Protein AF-A0A6L9ZQC6-F1 (afdb_monomer_lite)

Foldseek 3Di:
DDAAEAEPPPDDDDPVNVVVVADFPHKYFYHHVNHTDDIDHDPDGPPPPPPPPPPPPPPPPPPPPPPDPPDDD

pLDDT: mean 73.43, std 15.34, range [47.5, 95.38]

Structure (mmCIF, N/CA/C/O backbone):
data_AF-A0A6L9ZQC6-F1
#
_entry.id   AF-A0A6L9ZQC6-F1
#
loop_
_atom_site.group_PDB
_atom_site.id
_atom_site.type_symbol
_atom_site.label_atom_id
_atom_site.label_alt_id
_atom_site.label_comp_id
_atom_site.label_asym_id
_atom_site.label_entity_id
_atom_site.label_seq_id
_atom_site.pdbx_PDB_ins_code
_atom_site.Cartn_x
_atom_site.Cartn_y
_atom_site.Cartn_z
_atom_site.occupancy
_atom_site.B_iso_or_equiv
_atom_site.auth_seq_id
_atom_site.auth_comp_id
_atom_site.auth_asym_id
_atom_site.auth_atom_id
_atom_site.pdbx_PDB_model_num
ATOM 1 N N . MET A 1 1 ? 9.449 4.420 14.717 1.00 54.00 1 MET A N 1
ATOM 2 C CA . MET A 1 1 ? 8.434 4.029 13.719 1.00 54.00 1 MET A CA 1
ATOM 3 C C . MET A 1 1 ? 9.178 3.524 12.493 1.00 54.00 1 MET A C 1
ATOM 5 O O . MET A 1 1 ? 9.927 4.298 11.914 1.00 54.00 1 MET A O 1
ATOM 9 N N . SER A 1 2 ? 9.103 2.230 12.181 1.00 61.09 2 SER A N 1
ATOM 10 C CA . SER A 1 2 ? 9.702 1.675 10.959 1.00 61.09 2 SER A CA 1
ATOM 11 C C . SER A 1 2 ? 8.644 1.734 9.862 1.00 61.09 2 SER A C 1
ATOM 13 O O . SER A 1 2 ? 7.547 1.219 10.063 1.00 61.09 2 SER A O 1
ATOM 15 N N . ASN A 1 3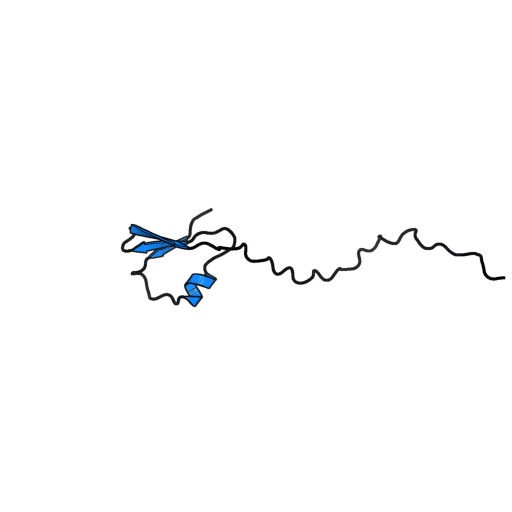 ? 8.946 2.402 8.749 1.00 73.31 3 ASN A N 1
ATOM 16 C CA . ASN A 1 3 ? 8.055 2.412 7.592 1.00 73.31 3 ASN A CA 1
ATOM 17 C C . ASN A 1 3 ? 8.118 1.045 6.918 1.00 73.31 3 ASN A C 1
ATOM 19 O O . ASN A 1 3 ? 9.204 0.499 6.705 1.00 73.31 3 ASN A O 1
ATOM 23 N N . LYS A 1 4 ? 6.953 0.497 6.586 1.00 84.50 4 LYS A N 1
ATOM 24 C CA . LYS A 1 4 ? 6.861 -0.778 5.884 1.00 84.50 4 LYS A CA 1
ATOM 25 C C . LYS A 1 4 ? 7.170 -0.551 4.406 1.00 84.50 4 LYS A C 1
ATOM 27 O O . LYS A 1 4 ? 6.670 0.400 3.811 1.00 84.50 4 LYS A O 1
ATOM 32 N N . THR A 1 5 ? 7.969 -1.429 3.812 1.00 88.00 5 THR A N 1
ATOM 33 C CA . THR A 1 5 ? 8.306 -1.374 2.384 1.00 88.00 5 THR A CA 1
ATOM 34 C C . THR A 1 5 ? 7.748 -2.603 1.684 1.00 88.00 5 THR A C 1
ATOM 36 O O . THR A 1 5 ? 7.849 -3.711 2.212 1.00 88.00 5 THR A O 1
ATOM 39 N N . PHE A 1 6 ? 7.159 -2.407 0.509 1.00 89.75 6 PHE A N 1
ATOM 40 C CA . PHE A 1 6 ? 6.654 -3.463 -0.358 1.00 89.75 6 PHE A CA 1
ATOM 41 C C . PHE A 1 6 ? 7.267 -3.317 -1.753 1.00 89.75 6 PHE A C 1
ATOM 43 O O . PHE A 1 6 ? 7.100 -2.274 -2.382 1.00 89.75 6 PHE A O 1
ATOM 50 N N . ASP A 1 7 ? 7.948 -4.351 -2.245 1.00 90.56 7 ASP A N 1
ATOM 51 C CA . ASP A 1 7 ? 8.514 -4.339 -3.595 1.00 90.56 7 ASP A CA 1
ATOM 52 C C . ASP A 1 7 ? 7.589 -5.047 -4.590 1.00 90.56 7 ASP A C 1
ATOM 54 O O . ASP A 1 7 ? 7.175 -6.182 -4.364 1.00 90.56 7 ASP A O 1
ATOM 58 N N . LEU A 1 8 ? 7.297 -4.391 -5.714 1.00 89.69 8 LEU A N 1
ATOM 59 C CA . LEU A 1 8 ? 6.401 -4.884 -6.764 1.00 89.69 8 LEU A CA 1
ATOM 60 C C . LEU A 1 8 ? 6.869 -6.198 -7.408 1.00 89.69 8 LEU A C 1
ATOM 62 O O . LEU A 1 8 ? 6.062 -6.872 -8.048 1.00 89.69 8 LEU A O 1
ATOM 66 N N . LYS A 1 9 ? 8.152 -6.557 -7.273 1.00 87.44 9 LYS A N 1
ATOM 67 C CA . LYS A 1 9 ? 8.708 -7.812 -7.795 1.00 87.44 9 LYS A CA 1
ATOM 68 C C . LYS A 1 9 ? 8.797 -8.925 -6.757 1.00 87.44 9 LYS A C 1
ATOM 70 O O . LYS A 1 9 ? 9.142 -10.052 -7.115 1.00 87.44 9 LYS A O 1
ATOM 75 N N . GLN A 1 10 ? 8.513 -8.639 -5.486 1.00 82.06 10 GLN A N 1
ATOM 76 C CA . GLN A 1 10 ? 8.327 -9.694 -4.491 1.00 82.06 10 GLN A CA 1
ATOM 77 C C . GLN A 1 10 ? 7.017 -10.448 -4.774 1.00 82.06 10 GLN A C 1
ATOM 79 O O . GLN A 1 10 ? 6.180 -9.969 -5.535 1.00 82.06 10 GLN A O 1
ATOM 84 N N . LEU A 1 11 ? 6.894 -11.667 -4.222 1.00 67.94 11 LEU A N 1
ATOM 85 C CA . LEU A 1 11 ? 5.766 -12.595 -4.418 1.00 67.94 11 LEU A CA 1
ATOM 86 C C . LEU A 1 11 ? 4.414 -11.874 -4.571 1.00 67.94 11 LEU A C 1
ATOM 88 O O . LEU A 1 11 ? 4.172 -10.907 -3.848 1.00 67.94 11 LEU A O 1
ATOM 92 N N . PRO A 1 12 ? 3.518 -12.361 -5.452 1.00 78.00 12 PRO A N 1
ATOM 93 C CA . PRO A 1 12 ? 2.248 -11.700 -5.718 1.00 78.00 12 PRO A CA 1
ATOM 94 C C . PRO A 1 12 ? 1.445 -11.562 -4.422 1.00 78.00 12 PRO A C 1
ATOM 96 O O . PRO A 1 12 ? 0.905 -12.540 -3.911 1.00 78.00 12 PRO A O 1
ATOM 99 N N . ILE A 1 13 ? 1.382 -10.340 -3.897 1.00 82.25 13 ILE A N 1
ATOM 100 C CA . ILE A 1 13 ? 0.459 -9.967 -2.832 1.00 82.25 13 ILE A CA 1
ATOM 101 C C . ILE A 1 13 ? -0.876 -9.609 -3.479 1.00 82.25 13 ILE A C 1
ATOM 103 O O . ILE A 1 13 ? -0.922 -8.944 -4.521 1.00 82.25 13 ILE A O 1
ATOM 107 N N . SER A 1 14 ? -1.982 -10.022 -2.875 1.00 86.94 14 SER A N 1
ATOM 108 C CA . SER A 1 14 ? -3.280 -9.494 -3.280 1.00 86.94 14 SER A CA 1
ATOM 109 C C . SER A 1 14 ? -3.430 -8.036 -2.830 1.00 86.94 14 SER A C 1
ATOM 111 O O . SER A 1 14 ? -2.886 -7.612 -1.808 1.00 86.94 14 SER A O 1
ATOM 113 N N . ILE A 1 15 ? -4.229 -7.254 -3.562 1.00 86.12 15 ILE A N 1
ATOM 114 C CA . ILE A 1 15 ? -4.577 -5.884 -3.149 1.00 86.12 15 ILE A CA 1
ATOM 115 C C . ILE A 1 15 ? -5.233 -5.900 -1.761 1.00 86.12 15 ILE A C 1
ATOM 117 O O . ILE A 1 15 ? -4.970 -5.026 -0.943 1.00 86.12 15 ILE A O 1
ATOM 121 N N . THR A 1 16 ? -6.043 -6.917 -1.465 1.00 87.19 16 THR A N 1
ATOM 122 C CA . THR A 1 16 ? -6.685 -7.094 -0.160 1.00 87.19 16 THR A CA 1
ATOM 123 C C . THR A 1 16 ? -5.660 -7.223 0.965 1.00 87.19 16 THR A C 1
ATOM 125 O O . THR A 1 16 ? -5.747 -6.491 1.946 1.00 87.19 16 THR A O 1
ATOM 128 N N . GLU A 1 17 ? -4.659 -8.092 0.819 1.00 85.69 17 GLU A N 1
ATOM 129 C CA . GLU A 1 17 ? -3.578 -8.244 1.805 1.00 85.69 17 GLU A CA 1
ATOM 130 C C . GLU A 1 17 ? -2.747 -6.965 1.947 1.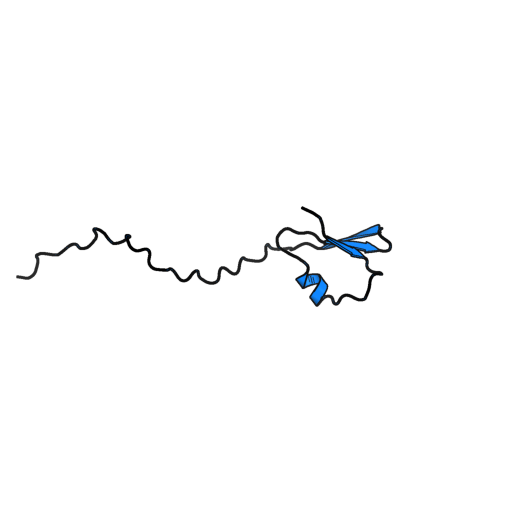00 85.69 17 GLU A C 1
ATOM 132 O O . GLU A 1 17 ? -2.414 -6.573 3.067 1.00 85.69 17 GLU A O 1
ATOM 137 N N . LEU A 1 18 ? -2.458 -6.277 0.835 1.00 86.38 18 LEU A N 1
ATOM 138 C CA . LEU A 1 18 ? -1.758 -4.993 0.856 1.00 86.38 18 LEU A CA 1
ATOM 139 C C . LEU A 1 18 ? -2.542 -3.947 1.662 1.00 86.38 18 LEU A C 1
ATOM 141 O O . LEU A 1 18 ? -1.962 -3.283 2.520 1.00 86.38 18 LEU A O 1
ATOM 145 N N . LEU A 1 19 ? -3.853 -3.833 1.441 1.00 85.62 19 LEU A N 1
ATOM 146 C CA . LEU A 1 19 ? -4.715 -2.893 2.161 1.00 85.62 19 LEU A CA 1
ATOM 147 C C . LEU A 1 19 ? -4.865 -3.255 3.647 1.00 85.62 19 LEU A C 1
ATOM 149 O O . LEU A 1 19 ? -4.788 -2.363 4.486 1.00 85.62 19 LEU A O 1
ATOM 153 N N . TYR A 1 20 ? -4.993 -4.541 3.996 1.00 84.62 20 TYR A N 1
ATOM 154 C CA . TYR A 1 20 ? -4.996 -4.996 5.399 1.00 84.62 20 TYR A CA 1
ATOM 155 C C . TYR A 1 20 ? -3.671 -4.739 6.118 1.00 84.62 20 TYR A C 1
ATOM 157 O O . TYR A 1 20 ? -3.629 -4.668 7.345 1.00 84.62 20 TYR A O 1
ATOM 165 N N . SER A 1 21 ? -2.575 -4.625 5.368 1.00 82.12 21 SER A N 1
ATOM 166 C CA . SER A 1 21 ? -1.259 -4.372 5.939 1.00 82.12 21 SER A CA 1
ATOM 167 C C . SER A 1 21 ? -1.047 -2.920 6.383 1.00 82.12 21 SER A C 1
ATOM 169 O O . SER A 1 21 ? -0.082 -2.661 7.106 1.00 82.12 21 SER A O 1
ATOM 171 N N . ILE A 1 22 ? -1.939 -2.003 5.984 1.00 83.88 22 ILE A N 1
ATOM 172 C CA . ILE A 1 22 ? -1.946 -0.607 6.424 1.00 83.88 22 ILE A CA 1
ATOM 173 C C . ILE A 1 22 ? -2.491 -0.558 7.854 1.00 83.88 22 ILE A C 1
ATOM 175 O O . ILE A 1 22 ? -3.674 -0.789 8.095 1.00 83.88 22 ILE A O 1
ATOM 179 N N . GLN A 1 23 ? -1.618 -0.255 8.812 1.00 72.88 23 GLN A N 1
ATOM 180 C CA . GLN A 1 23 ? -1.999 0.015 10.199 1.00 72.88 23 GLN A CA 1
ATOM 181 C C . GLN A 1 23 ? -2.119 1.526 10.430 1.00 72.88 23 GLN A C 1
ATOM 183 O O . GLN A 1 23 ? -1.566 2.319 9.666 1.00 72.88 23 GLN A O 1
ATOM 188 N N . ASN A 1 24 ? -2.844 1.925 11.481 1.00 66.75 24 ASN A N 1
ATOM 189 C CA . ASN A 1 24 ? -3.022 3.335 11.839 1.00 66.75 24 ASN A CA 1
ATOM 190 C C . ASN A 1 24 ? -1.679 4.080 11.857 1.00 66.75 24 ASN A C 1
ATOM 192 O O . ASN A 1 24 ? -0.705 3.599 12.433 1.00 66.75 24 ASN A O 1
ATOM 196 N N . GLU A 1 25 ? -1.659 5.249 11.210 1.00 62.19 25 GLU A N 1
ATOM 197 C CA . GLU A 1 25 ? -0.512 6.168 11.125 1.00 62.19 25 GLU A CA 1
ATOM 198 C C . GLU A 1 25 ? 0.744 5.616 10.419 1.00 62.19 25 GLU A C 1
ATOM 200 O O . GLU A 1 25 ? 1.765 6.303 10.367 1.00 62.19 25 GLU A O 1
ATOM 205 N N . GLN A 1 26 ? 0.689 4.412 9.835 1.00 75.31 26 GLN A N 1
ATOM 206 C CA . GLN A 1 26 ? 1.797 3.844 9.070 1.00 75.31 26 GLN A CA 1
ATOM 207 C C . GLN A 1 26 ? 1.612 4.021 7.570 1.00 75.31 26 GLN A C 1
ATOM 209 O O . GLN A 1 26 ? 0.622 3.604 6.971 1.00 75.31 26 GLN A O 1
ATOM 214 N N . GLU A 1 27 ? 2.641 4.588 6.954 1.00 86.56 27 GLU A N 1
ATOM 215 C CA . GLU A 1 27 ? 2.781 4.617 5.510 1.00 86.56 27 GLU A CA 1
ATOM 216 C C . GLU A 1 27 ? 3.501 3.369 5.010 1.00 86.56 27 GLU A C 1
ATOM 218 O O . GLU A 1 27 ? 4.445 2.871 5.636 1.00 86.56 27 GLU A O 1
ATOM 223 N N . ILE A 1 28 ? 3.089 2.913 3.830 1.00 90.12 28 ILE A N 1
ATOM 224 C CA . ILE A 1 28 ? 3.769 1.847 3.103 1.00 90.12 28 ILE A CA 1
ATOM 225 C C . ILE A 1 28 ? 4.472 2.459 1.893 1.00 90.12 28 ILE A C 1
ATOM 227 O O . ILE A 1 28 ? 3.842 3.108 1.053 1.00 90.12 28 ILE A O 1
ATOM 231 N N . VAL A 1 29 ? 5.784 2.251 1.791 1.00 92.00 29 VAL A N 1
ATOM 232 C CA . VAL A 1 29 ? 6.576 2.629 0.615 1.00 92.00 29 VAL A CA 1
ATOM 233 C C . VAL A 1 29 ? 6.517 1.492 -0.395 1.00 92.00 29 VAL A C 1
ATOM 235 O O . VAL A 1 29 ? 6.884 0.363 -0.082 1.00 92.00 29 VAL A O 1
ATOM 238 N N . ILE A 1 30 ? 6.076 1.793 -1.611 1.00 91.88 30 ILE A N 1
ATOM 239 C CA . ILE A 1 30 ? 6.052 0.841 -2.720 1.00 91.88 30 ILE A CA 1
ATOM 240 C C . ILE A 1 30 ? 7.316 1.052 -3.554 1.00 91.88 30 ILE A C 1
ATOM 242 O O . ILE A 1 30 ? 7.585 2.178 -3.991 1.00 91.88 30 ILE A O 1
ATOM 246 N N . THR A 1 31 ? 8.080 -0.014 -3.786 1.00 93.75 31 THR A N 1
ATOM 247 C CA . THR A 1 31 ? 9.318 -0.002 -4.575 1.00 93.75 31 THR A CA 1
ATOM 248 C C . THR A 1 31 ? 9.226 -0.875 -5.823 1.00 93.75 31 THR A C 1
ATOM 250 O O . THR A 1 31 ? 8.423 -1.800 -5.899 1.00 93.75 31 THR A O 1
ATOM 253 N N . ASN A 1 32 ? 10.063 -0.584 -6.813 1.00 93.12 32 ASN A N 1
ATOM 254 C CA . ASN A 1 32 ? 10.349 -1.447 -7.953 1.00 93.12 32 ASN A CA 1
ATOM 255 C C . ASN A 1 32 ? 11.870 -1.631 -8.022 1.00 93.12 32 ASN A C 1
ATOM 257 O O . ASN A 1 32 ? 12.574 -0.646 -8.231 1.00 93.12 32 ASN A O 1
ATOM 261 N N . ASP A 1 33 ? 12.384 -2.843 -7.795 1.00 92.62 33 ASP A N 1
ATOM 262 C CA . ASP A 1 33 ? 13.829 -3.099 -7.632 1.00 92.62 33 ASP A CA 1
ATOM 263 C C . ASP A 1 33 ? 14.476 -2.243 -6.524 1.00 92.62 33 ASP A C 1
ATOM 265 O O . ASP A 1 33 ? 15.540 -1.652 -6.713 1.00 92.62 33 ASP A O 1
ATOM 269 N N . ASN A 1 34 ? 13.832 -2.135 -5.358 1.00 89.50 34 ASN A N 1
ATOM 270 C CA . ASN A 1 34 ? 14.236 -1.255 -4.247 1.00 89.50 34 ASN A CA 1
ATOM 271 C C . ASN A 1 34 ? 14.232 0.254 -4.566 1.00 89.50 34 ASN A C 1
ATOM 273 O O . ASN A 1 34 ? 14.641 1.057 -3.726 1.00 89.50 34 ASN A O 1
ATOM 277 N N . ILE A 1 35 ? 13.749 0.666 -5.741 1.00 94.94 35 ILE A N 1
ATOM 278 C CA . ILE A 1 35 ? 13.583 2.079 -6.093 1.00 94.94 35 ILE A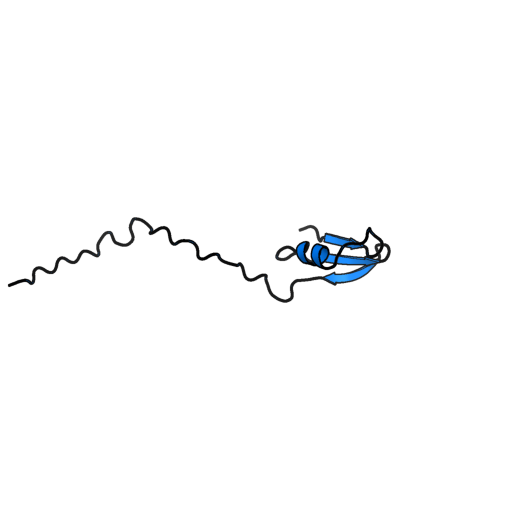 CA 1
ATOM 279 C C . ILE A 1 35 ? 12.173 2.517 -5.680 1.00 94.94 35 ILE A C 1
ATOM 281 O O . ILE A 1 35 ? 11.209 1.922 -6.160 1.00 94.94 35 ILE A O 1
ATOM 285 N N . PRO A 1 36 ? 12.000 3.537 -4.820 1.00 94.69 36 PRO A N 1
ATOM 286 C CA . PRO A 1 36 ? 10.678 4.031 -4.441 1.00 94.69 36 PRO A CA 1
ATOM 287 C C . PRO A 1 36 ? 9.901 4.564 -5.647 1.00 94.69 36 PRO A C 1
ATOM 289 O O . PRO A 1 36 ? 10.401 5.408 -6.388 1.00 94.69 36 PRO A O 1
ATOM 292 N N . VAL A 1 37 ? 8.663 4.100 -5.816 1.00 95.38 37 VAL A N 1
ATOM 293 C CA . VAL A 1 37 ? 7.780 4.505 -6.924 1.00 95.38 37 VAL A CA 1
ATOM 294 C C . VAL A 1 37 ? 6.444 5.071 -6.453 1.00 95.38 37 VAL A C 1
ATOM 296 O O . VAL A 1 37 ? 5.849 5.878 -7.160 1.00 95.38 37 VAL A O 1
ATOM 299 N N . ALA A 1 38 ? 5.971 4.692 -5.262 1.00 93.19 38 ALA A N 1
ATOM 300 C CA . ALA A 1 38 ? 4.741 5.230 -4.688 1.00 93.19 38 ALA A CA 1
ATOM 301 C C . ALA A 1 38 ? 4.735 5.155 -3.153 1.00 93.19 38 ALA A C 1
ATOM 303 O O . ALA A 1 38 ? 5.522 4.434 -2.538 1.00 93.19 38 ALA A O 1
ATOM 304 N N . ARG A 1 39 ? 3.816 5.903 -2.536 1.00 91.38 39 ARG A N 1
ATOM 305 C CA . ARG A 1 39 ? 3.478 5.810 -1.110 1.00 91.38 39 ARG A CA 1
ATOM 306 C C . ARG A 1 39 ? 1.994 5.514 -0.976 1.00 91.38 39 ARG A C 1
ATOM 308 O O . ARG A 1 39 ? 1.175 6.141 -1.644 1.00 91.38 39 ARG A O 1
ATOM 315 N N . LEU A 1 40 ? 1.672 4.573 -0.103 1.00 89.00 40 LEU A N 1
ATOM 316 C CA . LEU A 1 40 ? 0.315 4.217 0.272 1.00 89.00 40 LEU A CA 1
ATOM 317 C C . LEU A 1 40 ? 0.076 4.691 1.703 1.00 89.00 40 LEU A C 1
ATOM 319 O O . LEU A 1 40 ? 0.838 4.363 2.613 1.00 89.00 40 LEU A O 1
ATOM 323 N N . THR A 1 41 ? -0.969 5.490 1.880 1.00 87.00 41 THR A N 1
ATOM 324 C CA . THR A 1 41 ? -1.368 6.048 3.169 1.00 87.00 41 THR A CA 1
ATOM 325 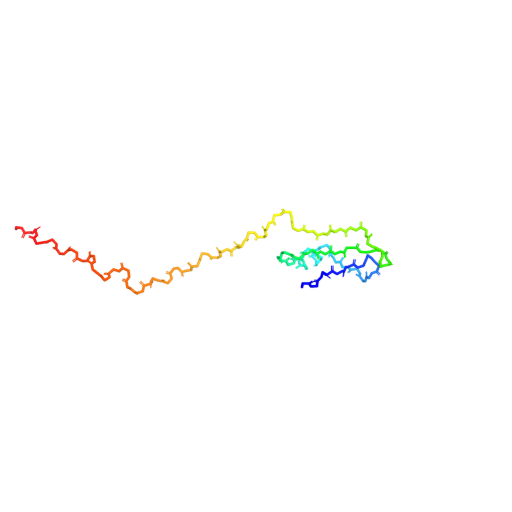C C . THR A 1 41 ? -2.885 6.091 3.263 1.00 87.00 41 THR A C 1
ATOM 327 O O . THR A 1 41 ? -3.588 6.074 2.247 1.00 87.00 41 THR A O 1
ATOM 330 N N . LEU A 1 42 ? -3.390 6.137 4.488 1.00 85.19 42 LEU A N 1
ATOM 331 C CA . LEU A 1 42 ? -4.807 6.315 4.746 1.00 85.19 42 LEU A CA 1
ATOM 332 C C . LEU A 1 42 ? -5.208 7.750 4.402 1.00 85.19 42 LEU A C 1
ATOM 334 O O . LEU A 1 42 ? -4.622 8.702 4.907 1.00 85.19 42 LEU A O 1
ATOM 338 N N . LEU A 1 43 ? -6.232 7.906 3.562 1.00 82.88 43 LEU A N 1
ATOM 339 C CA . LEU A 1 43 ? -6.788 9.229 3.263 1.00 82.88 43 LEU A CA 1
ATOM 340 C C . LEU A 1 43 ? -7.513 9.819 4.479 1.00 82.88 43 LEU A C 1
ATOM 342 O O . LEU A 1 43 ? -7.407 11.008 4.756 1.00 82.88 43 LEU A O 1
ATOM 346 N N . ASN A 1 44 ? -8.242 8.967 5.196 1.00 78.69 44 ASN A N 1
ATOM 347 C CA . ASN A 1 44 ? -8.934 9.312 6.427 1.00 78.69 44 ASN A CA 1
ATOM 348 C C . ASN A 1 44 ? -8.367 8.438 7.543 1.00 78.69 44 ASN A C 1
ATOM 350 O O . ASN A 1 44 ? -8.125 7.255 7.282 1.00 78.69 44 ASN A O 1
ATOM 354 N N . PRO A 1 45 ? -8.193 8.957 8.771 1.00 71.56 45 PRO A N 1
ATOM 355 C CA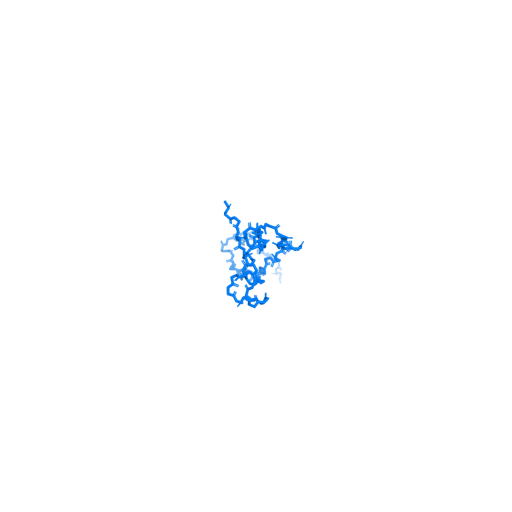 . PRO A 1 45 ? -7.907 8.090 9.905 1.00 71.56 45 PRO A CA 1
ATOM 356 C C . PRO A 1 45 ? -8.957 6.979 9.922 1.00 71.56 45 PRO A C 1
ATOM 358 O O . PRO A 1 45 ? -10.140 7.255 9.686 1.00 71.56 45 PRO A O 1
ATOM 361 N N . VAL A 1 46 ? -8.533 5.728 10.147 1.00 68.56 46 VAL A N 1
ATOM 362 C CA . VAL A 1 46 ? -9.495 4.650 10.387 1.00 68.56 46 VAL A CA 1
ATOM 363 C C . VAL A 1 46 ? -10.312 5.144 11.560 1.00 68.56 46 VAL A C 1
ATOM 365 O O . VAL A 1 46 ? -9.760 5.337 12.643 1.00 68.56 46 VAL A O 1
ATOM 368 N N . ALA A 1 47 ? -11.586 5.460 11.313 1.00 61.72 47 ALA A N 1
ATOM 369 C CA . ALA A 1 47 ? -12.490 5.830 12.377 1.00 61.72 47 ALA A CA 1
ATOM 370 C C . ALA A 1 47 ? -12.345 4.711 13.393 1.00 61.72 47 ALA A C 1
ATOM 372 O O . ALA A 1 47 ? -12.643 3.559 13.061 1.00 61.72 47 ALA A O 1
ATOM 373 N N . GLU A 1 48 ? -11.788 5.025 14.568 1.00 57.94 48 GLU A N 1
ATOM 374 C CA . GLU A 1 48 ? -11.778 4.083 15.668 1.00 57.94 48 GLU A CA 1
ATOM 375 C C . GLU A 1 48 ? -13.219 3.638 15.748 1.00 57.94 48 GLU A C 1
ATOM 377 O O . GLU A 1 48 ? -14.115 4.440 16.036 1.00 57.94 48 GLU A O 1
ATOM 382 N N . THR A 1 49 ? -13.471 2.387 15.376 1.00 48.88 49 THR A N 1
ATOM 383 C CA . THR A 1 49 ? -14.773 1.806 15.602 1.00 48.88 49 THR A CA 1
ATOM 384 C C . THR A 1 49 ? -14.756 1.627 17.101 1.00 48.88 49 THR A C 1
ATOM 386 O O . THR A 1 49 ? -14.354 0.587 17.615 1.00 48.88 49 THR A O 1
ATOM 389 N N . LYS A 1 50 ? -15.056 2.710 17.824 1.00 47.50 50 LYS A N 1
ATOM 390 C CA . LYS A 1 50 ? -15.404 2.662 19.223 1.00 47.50 50 LYS A CA 1
ATOM 391 C C . LYS A 1 50 ? -16.679 1.848 19.194 1.00 47.50 50 LYS A C 1
ATOM 393 O O . LYS A 1 50 ? -17.769 2.395 19.046 1.00 47.50 50 LYS A O 1
ATOM 398 N N . LEU A 1 51 ? -16.521 0.522 19.251 1.00 52.66 51 LEU A N 1
ATOM 399 C CA . LEU A 1 51 ? -17.526 -0.351 19.824 1.00 52.66 51 LEU A CA 1
ATOM 400 C C . LEU A 1 51 ? -18.041 0.435 21.024 1.00 52.66 51 LEU A C 1
ATOM 402 O O . LEU A 1 51 ? -17.194 0.896 21.801 1.00 52.66 51 LEU A O 1
ATOM 406 N N . PRO A 1 52 ? -19.349 0.739 21.098 1.00 49.41 52 PRO A N 1
ATOM 407 C CA . PRO A 1 52 ? -19.868 1.525 22.196 1.00 49.41 52 PRO A CA 1
ATOM 408 C C . PRO A 1 52 ? -19.358 0.840 23.449 1.00 49.41 52 PRO A C 1
ATOM 410 O O . PRO A 1 52 ? -19.692 -0.318 23.689 1.00 49.41 52 PRO A O 1
ATOM 413 N N . LEU A 1 53 ? -18.440 1.515 24.149 1.00 51.28 53 LEU A N 1
ATOM 414 C CA . LEU A 1 53 ? -17.902 1.035 25.403 1.00 51.28 53 LEU A CA 1
ATOM 415 C C . LEU A 1 53 ? -19.156 0.784 26.221 1.00 51.28 53 LEU A C 1
ATOM 417 O O . LEU A 1 53 ? -19.884 1.746 26.489 1.00 51.28 53 LEU A O 1
ATOM 421 N N . GLU A 1 54 ? -19.478 -0.487 26.479 1.00 55.75 54 GLU A N 1
ATOM 422 C CA . GLU A 1 54 ? -20.562 -0.827 27.381 1.00 55.75 54 GLU A CA 1
ATOM 423 C C . GLU A 1 54 ? -20.280 0.011 28.613 1.00 55.75 54 GLU A C 1
ATOM 425 O O . GLU A 1 54 ? -19.233 -0.134 29.250 1.00 55.75 54 GLU A O 1
ATOM 430 N N . LYS A 1 55 ? -21.127 1.018 28.844 1.00 56.75 55 LYS A N 1
ATOM 431 C CA . LYS A 1 55 ? -20.966 1.909 29.976 1.00 56.75 55 LYS A CA 1
ATOM 432 C C . LYS A 1 55 ? -21.215 1.021 31.177 1.00 56.75 55 LYS A C 1
ATOM 434 O O . LYS A 1 55 ? -22.360 0.863 31.585 1.00 56.75 55 LYS A O 1
ATOM 439 N N . THR A 1 56 ? -20.165 0.414 31.718 1.00 62.12 56 THR A N 1
ATOM 440 C CA . THR A 1 56 ? -20.216 -0.174 33.045 1.00 62.12 56 THR A CA 1
ATOM 441 C C . THR A 1 56 ? -20.673 0.968 33.945 1.00 62.12 56 THR A C 1
ATOM 443 O O . THR A 1 56 ? -19.975 1.990 33.993 1.00 62.12 56 THR A O 1
ATOM 446 N N . PRO A 1 57 ? -21.866 0.889 34.558 1.00 54.62 57 PRO A N 1
ATOM 447 C CA . PRO A 1 57 ? -22.357 1.968 35.394 1.00 54.62 57 PRO A CA 1
ATOM 448 C C . PRO A 1 57 ? -21.311 2.201 36.478 1.00 54.62 57 PRO A C 1
ATOM 450 O O . PRO A 1 57 ? -20.985 1.285 37.229 1.00 54.62 57 PRO A O 1
ATOM 453 N N . GLN A 1 58 ? -20.719 3.396 36.504 1.00 59.31 58 GLN A N 1
ATOM 454 C CA . GLN A 1 58 ? -19.739 3.732 37.526 1.00 59.31 58 GLN A CA 1
ATOM 455 C C . GLN A 1 58 ? -20.465 3.738 38.877 1.00 59.31 58 GLN A C 1
ATOM 457 O O . GLN A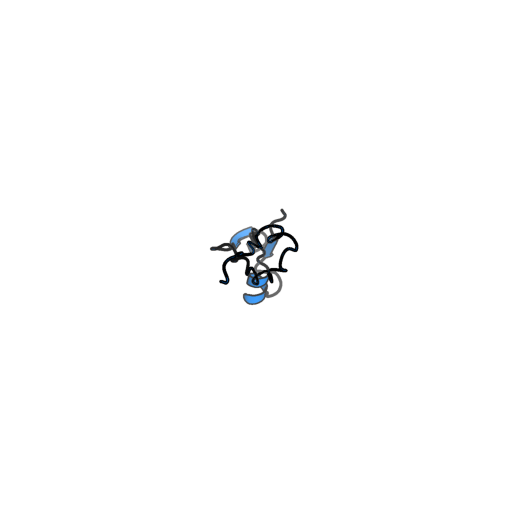 1 58 ? -21.384 4.548 39.062 1.00 59.31 58 GLN A O 1
ATOM 462 N N . PRO A 1 59 ? -20.100 2.856 39.824 1.00 58.62 59 PRO A N 1
ATOM 463 C CA . PRO A 1 59 ? -20.635 2.929 41.170 1.00 58.62 59 PRO A CA 1
ATOM 464 C C . PRO A 1 59 ? -20.145 4.247 41.772 1.00 58.62 59 PRO A C 1
ATOM 466 O O . PRO A 1 59 ? -18.941 4.459 41.882 1.00 58.62 59 PRO A O 1
ATOM 469 N N . GLY A 1 60 ? -21.061 5.153 42.112 1.00 59.44 60 GLY A N 1
ATOM 470 C CA . GLY A 1 60 ? -20.706 6.398 42.804 1.00 59.44 60 GLY A CA 1
ATOM 471 C C . GLY A 1 60 ? -21.322 7.679 42.254 1.00 59.44 60 GLY A C 1
ATOM 472 O O . GLY A 1 60 ? -21.373 8.662 42.983 1.00 59.44 60 GLY A O 1
ATOM 473 N N . LEU A 1 61 ? -21.858 7.692 41.028 1.00 54.94 61 LEU A N 1
ATOM 474 C CA . LEU A 1 61 ? -22.406 8.929 40.439 1.00 54.94 61 LEU A CA 1
ATOM 475 C C . LEU A 1 61 ? -23.775 9.363 41.001 1.00 54.94 61 LEU A C 1
ATOM 477 O O . LEU A 1 61 ? -24.244 10.445 40.673 1.00 54.94 61 LEU A O 1
ATOM 481 N N . ASN A 1 62 ? -24.386 8.552 41.872 1.00 56.62 62 ASN A N 1
ATOM 482 C CA . ASN A 1 62 ? -25.637 8.870 42.572 1.00 56.62 62 ASN A CA 1
ATOM 483 C C . ASN A 1 62 ? -25.500 8.794 44.107 1.00 56.62 62 ASN A C 1
ATOM 485 O O . ASN A 1 62 ? -26.498 8.601 44.801 1.00 56.62 62 ASN A O 1
ATOM 489 N N . LEU A 1 63 ? -24.291 8.923 44.674 1.00 53.16 63 LEU A N 1
ATOM 490 C CA . LEU A 1 63 ? -24.157 9.150 46.120 1.00 53.16 63 LEU A CA 1
ATOM 491 C C . LEU A 1 63 ? -24.532 10.609 46.429 1.00 53.16 63 LEU A C 1
ATOM 493 O O . LEU A 1 63 ? -23.672 11.480 46.501 1.00 53.16 63 LEU A O 1
ATOM 497 N N . GLY A 1 64 ? -25.832 10.875 46.568 1.00 55.84 64 GLY A N 1
ATOM 498 C CA . GLY A 1 64 ? -26.337 12.158 47.073 1.00 55.84 64 GLY A CA 1
ATOM 499 C C . GLY A 1 64 ? -27.563 12.739 46.368 1.00 55.84 64 GLY A C 1
ATOM 500 O O . GLY A 1 64 ? -28.052 13.772 46.806 1.00 55.84 64 GLY A O 1
ATOM 501 N N . SER A 1 65 ? -28.089 12.111 45.312 1.00 55.53 65 SER A N 1
ATOM 502 C CA . SER A 1 65 ? -29.262 12.621 44.576 1.00 55.53 65 SER A CA 1
ATOM 503 C C . SER A 1 65 ? -30.597 11.989 44.987 1.00 55.53 65 SER A C 1
ATOM 505 O O . SER A 1 65 ? -31.608 12.210 44.322 1.00 55.53 65 SER A O 1
ATOM 507 N N . MET A 1 66 ? -30.641 11.243 46.096 1.00 57.97 66 MET A N 1
ATOM 508 C CA . MET A 1 66 ? -31.911 10.799 46.673 1.00 57.97 66 MET A CA 1
ATOM 509 C C . MET A 1 66 ? -32.525 11.952 47.474 1.00 57.97 66 MET A C 1
ATOM 511 O O . MET A 1 66 ? -32.381 12.034 48.691 1.00 57.97 66 MET A O 1
ATOM 515 N N . VAL A 1 67 ? -33.169 12.879 46.767 1.00 58.03 67 VAL A N 1
ATOM 516 C CA . VAL A 1 67 ? -34.082 13.845 47.382 1.00 58.03 67 VAL A CA 1
ATOM 517 C C . VAL A 1 67 ? -35.352 13.073 47.720 1.00 58.03 67 VAL A C 1
ATOM 519 O O . VAL A 1 67 ? -36.156 12.781 46.838 1.00 58.03 67 VAL A O 1
ATOM 522 N N . MET A 1 68 ? -35.501 12.679 48.985 1.00 63.53 68 MET A N 1
ATOM 523 C CA . MET A 1 68 ? -36.803 12.274 49.506 1.00 63.53 68 MET A CA 1
ATOM 524 C C . MET A 1 68 ? -37.666 13.534 49.553 1.00 63.53 68 MET A C 1
ATOM 526 O O . MET A 1 68 ? -37.346 14.477 50.273 1.00 63.53 68 MET A O 1
ATOM 530 N N . SER A 1 69 ? -38.707 13.594 48.727 1.00 60.88 69 SER A N 1
ATOM 531 C CA . SER A 1 69 ? -39.760 14.589 48.890 1.00 60.88 69 SER A CA 1
ATOM 532 C C . SER A 1 69 ? -40.657 14.142 50.044 1.00 60.88 69 SER A C 1
ATOM 534 O O . SER A 1 69 ? -41.386 13.162 49.893 1.00 60.88 69 SER A O 1
ATOM 536 N N . ASP A 1 70 ? -40.616 14.856 51.168 1.00 58.72 70 ASP A N 1
ATOM 537 C CA . ASP A 1 70 ? -41.584 14.728 52.271 1.00 58.72 70 ASP A CA 1
ATOM 538 C C . ASP A 1 70 ? -42.905 15.434 51.916 1.00 58.72 70 ASP A C 1
ATOM 540 O O . ASP A 1 70 ? -43.382 16.287 52.655 1.00 58.72 70 ASP A O 1
ATOM 544 N N . ASP A 1 71 ? -43.472 15.127 50.748 1.00 57.69 71 ASP A N 1
ATOM 545 C CA . ASP A 1 71 ? -44.704 15.767 50.278 1.00 57.69 71 ASP A CA 1
ATOM 546 C C . ASP A 1 71 ? -45.676 14.708 49.751 1.00 57.69 71 ASP A C 1
ATOM 548 O O . ASP A 1 71 ? -45.878 14.520 48.551 1.00 57.69 71 ASP A O 1
ATOM 552 N N . PHE A 1 72 ? -46.219 13.948 50.698 1.00 60.44 72 PHE A N 1
ATOM 553 C CA . PHE A 1 72 ? -47.478 13.232 50.547 1.00 60.44 72 PHE A CA 1
ATOM 554 C C . PHE A 1 72 ? -48.303 13.512 51.807 1.00 60.44 72 PHE A C 1
ATOM 556 O O . PHE A 1 72 ? -48.104 12.856 52.832 1.00 60.44 72 PHE A O 1
ATOM 563 N N . ASP A 1 73 ? -49.165 14.529 51.710 1.00 54.47 73 ASP A N 1
ATOM 564 C CA . ASP A 1 73 ? -50.363 14.697 52.548 1.00 54.47 73 ASP A CA 1
ATOM 565 C C . ASP A 1 73 ? -51.274 13.453 52.479 1.00 54.47 73 ASP A C 1
ATOM 567 O O . ASP A 1 73 ? -51.424 12.873 51.372 1.00 54.47 73 ASP A O 1
#

Radius of gyration: 26.21 Å; chains: 1; bounding box: 65×28×60 Å

Sequence (73 aa):
MSNKTFDLKQLPISITELLYSIQNEQEIVITNDNIPVARLTLLNPVAETKLPLEKTPQPGLNLGSMVMSDDFD

Secondary structure (DSSP, 8-state):
-PPEEEETTSS---HHHHHHT--TT--EEEEETTEEEEEE--SS------------PPTTTTTT---------